Protein AF-A0A7S1Z4M8-F1 (afdb_monomer_lite)

Organism: NCBI:txid49249

Secondary structure (DSSP, 8-state):
----HHHH-SSHHHHHHHHBTS-SEEEEEE-TT--EEEEEESSPB-SEEEEE--SS-EEEEEE-TT---SEEEEPPTT-GGGSEEEETTEEEEETTTTSEEEETTTTT---

InterPro domains:
  IPR006571 TLDc domain [PF07534] (1-107)
  IPR006571 TLDc domain [PS51886] (1-111)

Sequence (111 aa):
LIYRASRDGWQASNFHSKCDNQGPTLTIIHTTGDYIFGGYCDTPWSSAGGYKSSSKAFLFTIKCYSGILPTKMRLRPNNFSYAVCHNGSYGPTFGGGHDICISDMANSNSK

Radius of gyration: 13.35 Å; chains: 1; bounding box: 32×31×30 Å

Foldseek 3Di:
DQDDCVVQHQFLLSQQVRQAPPAKDWDWDADPVRWIKTKTFRDGAHQPWDAAFGDFMWIWTPGDPVPDHTDIGTDDPPFRRRQWTRHSQWHTFGTDVTPDTHGGNNVPDPD

pLDDT: mean 95.16, std 4.78, range [69.69, 98.56]

Structure (mmCIF, N/CA/C/O backbone):
data_AF-A0A7S1Z4M8-F1
#
_entry.id   AF-A0A7S1Z4M8-F1
#
loop_
_atom_site.group_PDB
_atom_site.id
_atom_site.type_symbol
_atom_site.label_atom_id
_atom_site.label_alt_id
_atom_site.label_comp_id
_atom_site.label_asym_id
_atom_site.label_entity_id
_atom_site.label_seq_id
_atom_site.pdbx_PDB_ins_code
_atom_site.Cartn_x
_atom_site.Cartn_y
_atom_site.Cartn_z
_atom_site.occupancy
_atom_site.B_iso_or_equiv
_atom_site.auth_seq_id
_atom_site.auth_comp_id
_atom_site.auth_asym_id
_atom_site.auth_atom_id
_atom_site.pdbx_PDB_model_num
ATOM 1 N N . LEU A 1 1 ? -13.199 0.122 -7.736 1.00 91.00 1 LEU A N 1
ATOM 2 C CA . LEU A 1 1 ? -12.516 -0.433 -6.542 1.00 91.00 1 LEU A CA 1
ATOM 3 C C . LEU A 1 1 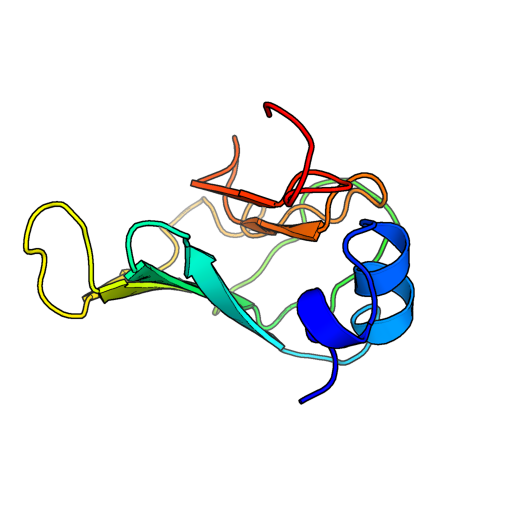? -12.108 -1.870 -6.847 1.00 91.00 1 LEU A C 1
ATOM 5 O O . LEU A 1 1 ? -13.003 -2.682 -7.044 1.00 91.00 1 LEU A O 1
ATOM 9 N N . ILE A 1 2 ? -10.805 -2.160 -6.924 1.00 97.94 2 ILE A N 1
ATOM 10 C CA . ILE A 1 2 ? -10.286 -3.475 -7.358 1.00 97.94 2 ILE A CA 1
ATOM 11 C C . ILE A 1 2 ? -10.147 -4.497 -6.216 1.00 97.94 2 ILE A C 1
ATOM 13 O O . ILE A 1 2 ? -10.273 -5.691 -6.457 1.00 97.94 2 ILE A O 1
ATOM 17 N N . TYR A 1 3 ? -9.981 -4.031 -4.974 1.00 98.56 3 TYR A N 1
ATOM 18 C CA . TYR A 1 3 ? -9.835 -4.869 -3.781 1.00 98.56 3 TYR A CA 1
ATOM 19 C C . TYR A 1 3 ? -10.377 -4.154 -2.534 1.00 98.56 3 TYR A C 1
ATOM 21 O O . TYR A 1 3 ? -10.232 -2.936 -2.398 1.00 98.56 3 TYR A O 1
ATOM 29 N N . ARG A 1 4 ? -11.001 -4.905 -1.625 1.00 98.44 4 ARG A N 1
ATOM 30 C CA . ARG A 1 4 ? -11.387 -4.490 -0.269 1.00 98.44 4 ARG A CA 1
ATOM 31 C C . ARG A 1 4 ? -11.282 -5.694 0.663 1.00 98.44 4 ARG A C 1
ATOM 33 O O . ARG A 1 4 ? -12.080 -6.614 0.526 1.00 98.44 4 ARG A O 1
ATOM 40 N N . ALA A 1 5 ? -10.400 -5.641 1.660 1.00 98.06 5 ALA A N 1
ATOM 41 C CA . ALA A 1 5 ? -10.121 -6.783 2.539 1.00 98.06 5 ALA A CA 1
ATOM 42 C C . ALA A 1 5 ? -11.374 -7.378 3.218 1.00 98.06 5 ALA A C 1
ATOM 44 O O . ALA A 1 5 ? -11.588 -8.585 3.201 1.00 98.06 5 ALA A O 1
ATOM 45 N N . SER A 1 6 ? -12.283 -6.532 3.718 1.00 97.44 6 SER A N 1
ATOM 46 C CA . SER A 1 6 ? -13.533 -6.985 4.352 1.00 97.44 6 SER A CA 1
ATOM 47 C C . SER A 1 6 ? -14.535 -7.669 3.411 1.00 97.44 6 SER A C 1
ATOM 49 O O . SER A 1 6 ? -15.474 -8.296 3.891 1.00 97.44 6 SER A O 1
ATOM 51 N N . ARG A 1 7 ? -14.359 -7.547 2.089 1.00 98.31 7 ARG A N 1
ATOM 52 C CA . ARG A 1 7 ? -15.189 -8.202 1.064 1.00 98.31 7 ARG A CA 1
ATOM 53 C C . ARG A 1 7 ? -14.454 -9.361 0.394 1.00 98.31 7 ARG A C 1
ATOM 55 O O . ARG A 1 7 ? -15.054 -10.396 0.144 1.00 98.31 7 ARG A O 1
ATOM 62 N N . ASP A 1 8 ? -13.184 -9.151 0.066 1.00 98.56 8 ASP A N 1
ATOM 63 C CA . ASP A 1 8 ? -12.397 -10.025 -0.807 1.00 98.56 8 ASP A CA 1
ATOM 64 C C . ASP A 1 8 ? -11.449 -10.957 -0.030 1.00 98.56 8 ASP A C 1
ATOM 66 O O . ASP A 1 8 ? -10.794 -11.795 -0.643 1.00 98.56 8 ASP A O 1
ATOM 70 N N . GLY A 1 9 ? -11.386 -10.828 1.300 1.00 98.31 9 GLY A N 1
ATOM 71 C CA . GLY A 1 9 ? -10.506 -11.599 2.177 1.00 98.31 9 GLY A CA 1
ATOM 72 C C . GLY A 1 9 ? -9.282 -10.806 2.637 1.00 98.31 9 GLY A C 1
ATOM 73 O O . GLY A 1 9 ? -8.878 -9.835 2.003 1.00 98.31 9 GLY A O 1
ATOM 74 N N . TRP A 1 10 ? -8.712 -11.214 3.772 1.00 98.00 10 TRP A N 1
ATOM 75 C CA . TRP A 1 10 ? -7.614 -10.512 4.452 1.00 98.00 10 TRP A CA 1
ATOM 76 C C . TRP A 1 10 ? -6.230 -11.118 4.195 1.00 98.00 10 TRP A C 1
ATOM 78 O O . TRP A 1 10 ? -5.242 -10.613 4.731 1.00 98.00 10 TRP A O 1
ATOM 88 N N . GLN A 1 11 ? -6.141 -12.186 3.399 1.00 98.31 11 GLN A N 1
ATOM 89 C CA . GLN A 1 11 ? -4.851 -12.778 3.057 1.00 98.31 11 GLN A CA 1
ATOM 90 C C . GLN A 1 11 ? -4.106 -11.876 2.069 1.00 98.31 11 GLN A C 1
ATOM 92 O O . GLN A 1 11 ? -4.709 -11.263 1.181 1.00 98.31 11 GLN A O 1
ATOM 97 N N . ALA A 1 12 ? -2.780 -11.850 2.164 1.00 98.19 12 ALA A N 1
ATOM 98 C CA . ALA A 1 12 ? -1.914 -11.196 1.186 1.00 98.19 12 ALA A CA 1
ATOM 99 C C . ALA A 1 12 ? -2.176 -11.734 -0.234 1.00 98.19 12 ALA A C 1
ATOM 101 O O . ALA A 1 12 ? -2.236 -10.974 -1.201 1.00 98.19 12 ALA A O 1
ATOM 102 N N . SER A 1 13 ? -2.454 -13.036 -0.350 1.00 98.44 13 SER A N 1
ATOM 103 C CA . SER A 1 13 ? -2.839 -13.688 -1.606 1.00 98.44 13 SER A CA 1
ATOM 104 C C . SER A 1 13 ? -4.112 -13.091 -2.226 1.00 98.44 13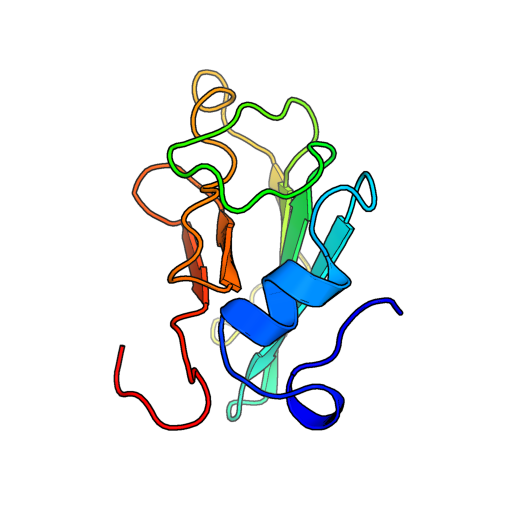 SER A C 1
ATOM 106 O O . SER A 1 13 ? -4.178 -12.939 -3.447 1.00 98.44 13 SER A O 1
ATOM 108 N N . ASN A 1 14 ? -5.103 -12.684 -1.419 1.00 98.56 14 ASN A N 1
ATOM 109 C CA . ASN A 1 14 ? -6.315 -12.032 -1.920 1.00 98.56 14 ASN A CA 1
ATOM 110 C C . ASN A 1 14 ? -5.981 -10.672 -2.540 1.00 98.56 14 ASN A C 1
ATOM 112 O O . ASN A 1 14 ? -6.436 -10.383 -3.648 1.00 98.56 14 ASN A O 1
ATOM 116 N N . PHE A 1 15 ? -5.148 -9.872 -1.866 1.00 98.56 15 PHE A N 1
ATOM 117 C CA . PHE A 1 15 ? -4.649 -8.609 -2.407 1.00 98.56 15 PHE A CA 1
ATOM 118 C C . PHE A 1 15 ? -3.910 -8.825 -3.732 1.00 98.56 15 PHE A C 1
ATOM 120 O O . PHE A 1 15 ? -4.294 -8.230 -4.739 1.00 98.56 15 PHE A O 1
ATOM 127 N N . HIS A 1 16 ? -2.916 -9.715 -3.768 1.00 98.38 16 HIS A N 1
ATOM 128 C CA . HIS A 1 16 ? -2.116 -9.960 -4.972 1.00 98.38 16 HIS A CA 1
ATOM 129 C C . HIS A 1 16 ? -2.958 -10.491 -6.139 1.00 98.38 16 HIS A C 1
ATOM 131 O O . HIS A 1 16 ? -2.806 -10.018 -7.262 1.00 98.38 16 HIS A O 1
ATOM 137 N N . SER A 1 17 ? -3.940 -11.364 -5.882 1.00 98.44 17 SER A N 1
ATOM 138 C CA . SER A 1 17 ? -4.855 -11.861 -6.923 1.00 98.44 17 SER A CA 1
ATOM 139 C C . SER A 1 17 ? -5.692 -10.765 -7.599 1.00 98.44 17 SER A C 1
ATOM 141 O O . SER A 1 17 ? -6.167 -10.948 -8.719 1.00 98.44 17 SER A O 1
ATOM 143 N N . LYS A 1 18 ? -5.901 -9.634 -6.914 1.00 98.50 18 LYS A N 1
ATOM 144 C CA . LYS A 1 18 ? -6.752 -8.527 -7.367 1.00 98.50 18 LYS A CA 1
ATOM 145 C C . LYS A 1 18 ? -5.969 -7.304 -7.827 1.00 98.50 18 LYS A C 1
ATOM 147 O O . LYS A 1 18 ? -6.481 -6.563 -8.659 1.00 98.50 18 LYS A O 1
ATOM 152 N N . CYS A 1 19 ? -4.794 -7.056 -7.257 1.00 98.31 19 CYS A N 1
ATOM 153 C CA . CYS A 1 19 ? -4.049 -5.807 -7.420 1.00 98.31 19 CYS A CA 1
ATOM 154 C C . CYS A 1 19 ? -2.780 -5.952 -8.262 1.00 98.31 19 CYS A C 1
ATOM 156 O O . CYS A 1 19 ? -2.311 -4.940 -8.792 1.00 98.31 19 CYS A O 1
ATOM 158 N N . ASP A 1 20 ? -2.241 -7.164 -8.424 1.00 98.56 20 ASP A N 1
ATOM 159 C CA . ASP A 1 20 ? -1.059 -7.367 -9.260 1.00 98.56 20 ASP A CA 1
ATOM 160 C C . ASP A 1 20 ? -1.348 -6.976 -10.714 1.00 98.56 20 ASP A C 1
ATOM 162 O O . ASP A 1 20 ? -2.403 -7.284 -11.281 1.00 98.56 20 ASP A O 1
ATOM 166 N N . ASN A 1 21 ? -0.388 -6.276 -11.322 1.00 98.25 21 ASN A N 1
ATOM 167 C CA . ASN A 1 21 ? -0.410 -5.820 -12.713 1.00 98.25 21 ASN A CA 1
ATOM 168 C C . ASN A 1 21 ? -1.599 -4.912 -13.101 1.00 98.25 21 ASN A C 1
ATOM 170 O O . ASN A 1 21 ? -1.825 -4.684 -14.286 1.00 98.25 21 ASN A O 1
ATOM 174 N N . GLN A 1 22 ? -2.333 -4.341 -12.138 1.00 97.88 22 GLN A N 1
ATOM 175 C CA . GLN A 1 22 ? -3.494 -3.475 -12.415 1.00 97.88 22 GLN A CA 1
ATOM 176 C C . GLN A 1 22 ? -3.140 -2.010 -12.730 1.00 97.88 22 GLN A C 1
ATOM 178 O O . GLN A 1 22 ? -4.031 -1.177 -12.893 1.00 97.88 22 GLN A O 1
ATOM 183 N N . GLY A 1 23 ? -1.850 -1.673 -12.812 1.00 97.69 23 GLY A N 1
ATOM 184 C CA . GLY A 1 23 ? -1.390 -0.297 -12.997 1.00 97.69 23 GLY A CA 1
ATOM 185 C C . GLY A 1 23 ? -1.233 0.476 -11.679 1.00 97.69 23 GLY A C 1
ATOM 186 O O . GLY A 1 23 ? -1.104 -0.133 -10.615 1.00 97.69 23 GLY A O 1
ATOM 187 N N . PRO A 1 24 ? -1.225 1.821 -11.739 1.00 98.31 24 PRO A N 1
ATOM 188 C CA . PRO A 1 24 ? -1.186 2.675 -10.558 1.00 9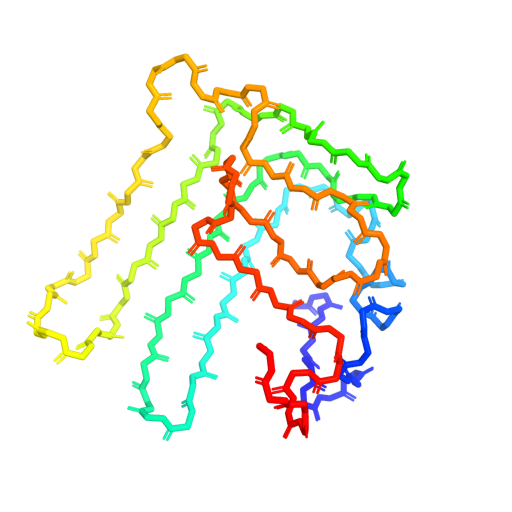8.31 24 PRO A CA 1
ATOM 189 C C . PRO A 1 24 ? -2.344 2.409 -9.595 1.00 98.31 24 PRO A C 1
ATOM 191 O O . PRO A 1 24 ? -3.492 2.260 -10.013 1.00 98.31 24 PRO A O 1
ATOM 194 N N . THR A 1 25 ? -2.069 2.434 -8.294 1.00 98.44 25 THR A N 1
ATOM 195 C CA . THR A 1 25 ? -3.079 2.160 -7.264 1.00 98.44 25 THR A CA 1
ATOM 196 C C . THR A 1 25 ? -3.088 3.216 -6.168 1.00 98.44 25 THR A C 1
ATOM 198 O O . THR A 1 25 ? -2.072 3.835 -5.849 1.00 98.44 25 THR A O 1
ATOM 201 N N . LEU A 1 26 ? -4.270 3.410 -5.583 1.00 98.50 26 LEU A N 1
ATOM 202 C CA . LEU A 1 26 ? -4.474 4.164 -4.353 1.00 98.50 26 LEU A CA 1
ATOM 203 C C . LEU A 1 26 ? -4.934 3.188 -3.269 1.00 98.50 26 LEU A C 1
ATOM 205 O O . LEU A 1 26 ? -6.019 2.614 -3.364 1.00 98.50 26 LEU A O 1
ATOM 209 N N . THR A 1 27 ? -4.113 3.024 -2.241 1.00 98.50 27 THR A N 1
ATOM 210 C CA . THR A 1 27 ? -4.406 2.210 -1.062 1.00 98.50 27 THR A CA 1
ATOM 211 C C . THR A 1 27 ? -5.007 3.096 0.019 1.00 98.50 27 THR A C 1
ATOM 213 O O . THR A 1 27 ? -4.425 4.120 0.372 1.00 98.50 27 THR A O 1
ATOM 216 N N . ILE A 1 28 ? -6.152 2.684 0.566 1.00 98.44 28 ILE A N 1
ATOM 217 C CA . ILE A 1 28 ? -6.812 3.331 1.705 1.00 98.44 28 ILE A CA 1
ATOM 218 C C . ILE A 1 28 ? -6.891 2.311 2.837 1.00 98.44 28 ILE A C 1
ATOM 220 O O . ILE A 1 28 ? -7.416 1.214 2.649 1.00 98.44 28 ILE A O 1
ATOM 224 N N . ILE A 1 29 ? -6.373 2.686 4.000 1.00 97.75 29 ILE A N 1
ATOM 225 C CA . ILE A 1 29 ? -6.354 1.887 5.221 1.00 97.75 29 ILE A CA 1
ATOM 226 C C . ILE A 1 29 ? -7.257 2.581 6.234 1.00 97.75 29 ILE A C 1
ATOM 228 O O . ILE A 1 29 ? -7.103 3.775 6.497 1.00 97.75 29 ILE A O 1
ATOM 232 N N . HIS A 1 30 ? -8.200 1.819 6.783 1.00 96.56 30 HIS A N 1
ATOM 233 C CA . HIS A 1 30 ? -9.089 2.244 7.858 1.00 96.56 30 HIS A CA 1
ATOM 234 C C . HIS A 1 30 ? -8.885 1.316 9.049 1.00 96.56 30 HIS A C 1
ATOM 236 O O . HIS A 1 30 ? -8.965 0.096 8.901 1.00 96.56 30 HIS A O 1
ATOM 242 N N . THR A 1 31 ? -8.558 1.887 10.204 1.00 94.56 31 THR A N 1
ATOM 243 C CA . THR A 1 31 ? -8.260 1.121 11.419 1.00 94.56 31 THR A CA 1
ATOM 244 C C . THR A 1 31 ? -9.462 1.062 12.357 1.00 94.56 31 THR A C 1
ATOM 246 O O . THR A 1 31 ? -10.392 1.859 12.261 1.00 94.56 31 THR A O 1
ATOM 249 N N . THR A 1 32 ? -9.418 0.152 13.331 1.00 92.88 32 THR A N 1
ATOM 250 C CA . THR A 1 32 ? -10.421 0.063 14.409 1.00 92.88 32 THR A CA 1
ATOM 251 C C . THR A 1 32 ? -10.447 1.301 15.310 1.00 92.88 32 THR A C 1
ATOM 253 O O . THR A 1 32 ? -11.484 1.610 15.885 1.00 92.88 32 THR A O 1
ATOM 256 N N . GLY A 1 33 ? -9.335 2.039 15.394 1.00 92.81 33 GLY A N 1
ATOM 257 C CA . GLY A 1 33 ? -9.252 3.352 16.046 1.00 92.81 33 GLY A CA 1
ATOM 258 C C . GLY A 1 33 ? -9.800 4.506 15.199 1.00 92.81 33 GLY A C 1
ATOM 259 O O . GLY A 1 33 ? -9.600 5.664 15.551 1.00 92.81 33 GLY A O 1
ATOM 260 N N . ASP A 1 34 ? -10.450 4.201 14.073 1.00 93.69 34 ASP A N 1
ATOM 261 C CA . ASP A 1 34 ? -11.022 5.161 13.131 1.00 93.69 34 ASP A CA 1
ATOM 262 C C . ASP A 1 34 ? -9.985 6.123 12.521 1.00 93.69 34 ASP A C 1
ATOM 264 O O . ASP A 1 34 ? -10.271 7.285 12.234 1.00 93.69 34 ASP A O 1
ATOM 268 N N . TYR A 1 35 ? -8.756 5.643 12.311 1.00 95.56 35 TYR A N 1
ATOM 269 C CA . TYR A 1 35 ? -7.731 6.372 11.562 1.00 95.56 35 TYR A CA 1
ATOM 270 C C . TYR A 1 35 ? -7.803 6.012 10.086 1.00 95.56 35 TYR A C 1
ATOM 272 O O . TYR A 1 35 ? -8.039 4.858 9.725 1.00 95.56 35 TYR A O 1
ATOM 280 N N . ILE A 1 36 ? -7.571 7.010 9.236 1.00 97.31 36 ILE A N 1
ATOM 281 C CA . ILE A 1 36 ? -7.608 6.871 7.782 1.00 97.31 36 ILE A CA 1
ATOM 282 C C . ILE A 1 36 ? -6.301 7.406 7.216 1.00 97.31 36 ILE A C 1
ATOM 284 O O . ILE A 1 36 ? -5.994 8.597 7.326 1.00 97.31 36 ILE A O 1
ATOM 288 N N . PHE A 1 37 ? -5.538 6.520 6.592 1.00 97.56 37 PHE A N 1
ATOM 289 C CA . PHE A 1 37 ? -4.267 6.822 5.944 1.00 97.56 37 PHE A CA 1
ATOM 290 C C . PHE A 1 37 ? -4.024 5.848 4.792 1.00 97.56 37 PHE A C 1
ATOM 292 O O . PHE A 1 37 ? -4.833 4.960 4.528 1.00 97.56 37 PHE A O 1
ATOM 299 N N . GLY A 1 38 ? -2.931 6.025 4.064 1.00 98.00 38 GLY A N 1
ATOM 300 C CA . GLY A 1 38 ? -2.597 5.124 2.977 1.00 98.00 38 GLY A CA 1
ATOM 301 C C . GLY A 1 38 ? -1.494 5.657 2.090 1.00 98.00 38 GLY A C 1
ATOM 302 O O . GLY A 1 38 ? -0.707 6.517 2.490 1.00 98.00 38 GLY A O 1
ATOM 303 N N . GLY A 1 39 ? -1.451 5.140 0.869 1.00 98.25 39 GLY A N 1
ATOM 304 C CA . GLY A 1 39 ? -0.435 5.505 -0.100 1.00 98.25 39 GLY A CA 1
ATOM 305 C C . GLY A 1 39 ? -0.911 5.346 -1.531 1.00 98.25 39 GLY A C 1
ATOM 306 O O . GLY A 1 39 ? -1.785 4.538 -1.837 1.00 98.25 39 GLY A O 1
ATOM 307 N N . TYR A 1 40 ? -0.325 6.144 -2.409 1.00 98.50 40 TYR A N 1
ATOM 308 C CA . TYR A 1 40 ? -0.426 5.988 -3.852 1.00 98.50 40 TYR A CA 1
ATOM 309 C C . TYR A 1 40 ? 0.891 5.437 -4.383 1.00 98.50 40 TYR A C 1
ATOM 311 O O . TYR A 1 40 ? 1.955 5.831 -3.904 1.00 98.50 40 TYR A O 1
ATOM 319 N N . CYS A 1 41 ? 0.825 4.584 -5.400 1.00 96.75 41 CYS A N 1
ATOM 320 C CA . CYS A 1 41 ? 1.984 4.160 -6.173 1.00 96.75 41 CYS A CA 1
ATOM 321 C C . CYS A 1 41 ? 1.635 4.128 -7.665 1.00 96.75 41 CYS A C 1
ATOM 323 O O . CYS A 1 41 ? 0.563 3.654 -8.040 1.00 96.75 41 CYS A O 1
ATOM 325 N N . ASP A 1 42 ? 2.538 4.624 -8.512 1.00 97.44 42 ASP A N 1
ATOM 326 C CA . ASP A 1 42 ? 2.453 4.510 -9.974 1.00 97.44 42 ASP A CA 1
ATOM 327 C C . ASP A 1 42 ? 3.036 3.199 -10.518 1.00 97.44 42 ASP A C 1
ATOM 329 O O . ASP A 1 42 ? 2.788 2.851 -11.671 1.00 97.44 42 ASP A O 1
ATOM 333 N N . THR A 1 43 ? 3.763 2.453 -9.690 1.00 97.19 43 THR A N 1
ATOM 334 C CA . THR A 1 43 ? 4.326 1.151 -10.046 1.00 97.19 43 THR A CA 1
ATOM 335 C C . THR A 1 43 ? 3.275 0.059 -9.832 1.00 97.19 43 THR A C 1
ATOM 337 O O . THR A 1 43 ? 2.760 -0.065 -8.718 1.00 97.19 43 THR A O 1
ATOM 340 N N . PRO A 1 44 ? 2.931 -0.737 -10.865 1.00 97.94 44 PRO A N 1
ATOM 341 C CA . PRO A 1 44 ? 1.987 -1.840 -10.717 1.00 97.94 44 PRO A CA 1
ATOM 342 C C . PRO A 1 44 ? 2.515 -2.862 -9.717 1.00 97.94 44 PRO A C 1
ATOM 344 O O . PRO A 1 44 ? 3.664 -3.284 -9.843 1.00 97.94 44 PRO A O 1
ATOM 347 N N . TRP A 1 45 ? 1.678 -3.289 -8.770 1.00 98.19 45 TRP A N 1
ATOM 348 C CA . TRP A 1 45 ? 2.050 -4.342 -7.828 1.00 98.19 45 TRP A CA 1
ATOM 349 C C . TRP A 1 45 ? 2.416 -5.636 -8.552 1.00 98.19 45 TRP A C 1
ATOM 351 O O . TRP A 1 45 ? 1.938 -5.933 -9.651 1.00 98.19 45 TRP A O 1
ATOM 361 N N . SER A 1 46 ? 3.272 -6.408 -7.903 1.00 97.44 46 SER A N 1
ATOM 362 C CA . SER A 1 46 ? 3.536 -7.795 -8.238 1.00 97.44 46 SER A CA 1
ATOM 363 C C . SER A 1 46 ? 3.861 -8.555 -6.960 1.00 97.44 46 SER A C 1
ATOM 365 O O . SER A 1 46 ? 4.088 -7.961 -5.908 1.00 97.44 46 SER A O 1
ATOM 367 N N . SER A 1 47 ? 3.939 -9.870 -7.075 1.00 97.12 47 SER A N 1
ATOM 368 C CA . SER A 1 47 ? 4.313 -10.807 -6.013 1.00 97.12 47 SER A CA 1
ATOM 369 C C . SER A 1 47 ? 5.748 -11.333 -6.174 1.00 97.12 47 SER A C 1
ATOM 371 O O . SER A 1 47 ? 6.164 -12.267 -5.493 1.00 97.12 47 SER A O 1
ATOM 373 N N . ALA A 1 48 ? 6.537 -10.718 -7.066 1.00 94.62 48 ALA A N 1
ATOM 374 C CA . ALA A 1 48 ? 7.899 -11.145 -7.409 1.00 94.62 48 ALA A CA 1
ATOM 375 C C . ALA A 1 48 ? 8.949 -10.843 -6.322 1.00 94.62 48 ALA A C 1
ATOM 377 O O . ALA A 1 48 ? 10.126 -11.161 -6.488 1.00 94.62 48 ALA A O 1
ATOM 378 N N . GLY A 1 49 ? 8.552 -10.193 -5.229 1.00 94.38 49 GLY A N 1
ATOM 379 C CA . GLY A 1 49 ? 9.444 -9.819 -4.145 1.00 94.38 49 GLY A CA 1
ATOM 380 C C . GLY A 1 49 ? 10.320 -8.601 -4.434 1.00 94.38 49 GLY A C 1
ATOM 381 O O . GLY A 1 49 ? 10.376 -8.040 -5.538 1.00 94.38 49 GLY A O 1
ATOM 382 N N . GLY A 1 50 ? 11.026 -8.203 -3.375 1.00 95.31 50 GLY A N 1
ATOM 383 C CA . GLY A 1 50 ? 11.964 -7.089 -3.374 1.00 95.31 50 GLY A CA 1
ATOM 384 C C . GLY A 1 50 ? 11.301 -5.715 -3.407 1.00 95.31 50 GLY A C 1
ATOM 385 O O . GLY A 1 50 ? 10.083 -5.567 -3.540 1.00 95.31 50 GLY A O 1
ATOM 386 N N . TYR A 1 51 ? 12.145 -4.698 -3.292 1.00 96.81 51 TYR A N 1
ATOM 387 C CA . TYR A 1 51 ? 11.730 -3.316 -3.452 1.00 96.81 51 TYR A CA 1
ATOM 388 C C . TYR A 1 51 ? 11.609 -2.950 -4.925 1.00 96.81 51 TYR A C 1
ATOM 390 O O . TYR A 1 51 ? 12.393 -3.421 -5.755 1.00 96.81 51 TYR A O 1
ATOM 398 N N . LYS A 1 52 ? 10.633 -2.103 -5.244 1.00 96.81 52 LYS A N 1
ATOM 399 C CA . LYS A 1 52 ? 10.473 -1.510 -6.567 1.00 96.81 52 LYS A CA 1
ATOM 400 C C . LYS A 1 52 ? 10.532 -0.005 -6.486 1.00 96.81 52 LYS A C 1
ATOM 402 O O . LYS A 1 52 ? 10.136 0.621 -5.495 1.00 96.81 52 LYS A O 1
ATOM 407 N N . SER A 1 53 ? 11.034 0.553 -7.580 1.00 96.31 53 SER A N 1
ATOM 408 C CA . SER A 1 53 ? 11.122 1.982 -7.719 1.00 96.31 53 SER A CA 1
ATOM 409 C C . SER A 1 53 ? 9.757 2.592 -7.995 1.00 96.31 53 SER A C 1
ATOM 411 O O . SER A 1 53 ? 8.909 1.974 -8.632 1.00 96.31 53 SER A O 1
ATOM 413 N N . SER A 1 54 ? 9.552 3.818 -7.536 1.00 95.62 54 SER A N 1
ATOM 414 C CA . SER A 1 54 ? 8.451 4.675 -7.965 1.00 95.62 54 SER A CA 1
ATOM 415 C C . SER A 1 54 ? 8.925 6.122 -7.942 1.00 95.62 54 SER A C 1
ATOM 417 O O . SER A 1 54 ? 9.711 6.519 -7.081 1.00 95.62 54 SER A O 1
ATOM 419 N N . SER A 1 55 ? 8.458 6.909 -8.911 1.00 93.25 55 SER A N 1
ATOM 420 C CA . SER A 1 55 ? 8.774 8.339 -9.006 1.00 93.25 55 SER A CA 1
ATOM 421 C C . SER A 1 55 ? 7.653 9.225 -8.464 1.00 93.25 55 SER A C 1
ATOM 423 O O . SER A 1 55 ? 7.881 10.394 -8.150 1.00 93.25 55 SER A O 1
ATOM 425 N N . LYS A 1 56 ? 6.438 8.675 -8.341 1.00 96.00 56 LYS A N 1
ATOM 426 C CA . LYS A 1 56 ? 5.232 9.423 -7.968 1.00 96.00 56 LYS A CA 1
ATOM 427 C C . LYS A 1 56 ? 4.556 8.894 -6.711 1.00 96.00 56 LYS A C 1
ATOM 429 O O . LYS A 1 56 ? 3.527 9.456 -6.338 1.00 96.00 56 LYS A O 1
ATOM 434 N N . ALA A 1 57 ? 5.091 7.863 -6.054 1.00 96.94 57 ALA A N 1
ATOM 435 C CA . ALA A 1 57 ? 4.512 7.381 -4.812 1.00 96.94 57 ALA A CA 1
ATOM 436 C C . ALA A 1 57 ? 4.530 8.459 -3.724 1.00 96.94 57 ALA A C 1
ATOM 438 O O . ALA A 1 57 ? 5.402 9.332 -3.638 1.00 96.94 57 ALA A O 1
ATOM 439 N N . PHE A 1 58 ? 3.509 8.400 -2.889 1.00 97.56 58 PHE A N 1
ATOM 440 C CA . PHE A 1 58 ? 3.377 9.250 -1.723 1.00 97.56 58 PHE A CA 1
ATOM 441 C C . PHE A 1 58 ? 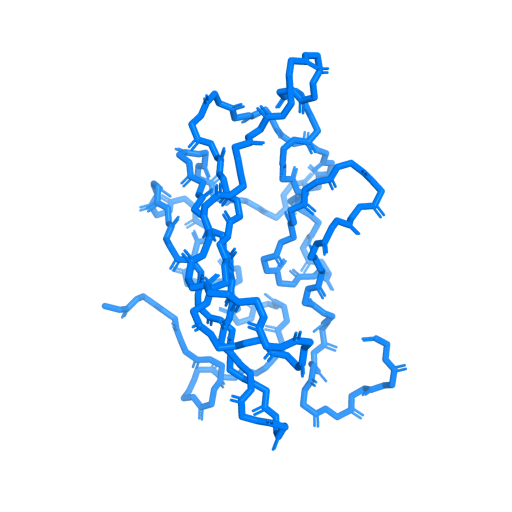2.511 8.545 -0.696 1.00 97.56 58 PHE A C 1
ATOM 443 O O . PHE A 1 58 ? 1.618 7.774 -1.050 1.00 97.56 58 PHE A O 1
ATOM 450 N N . LEU A 1 59 ? 2.738 8.872 0.567 1.00 97.81 59 LEU A N 1
ATOM 451 C CA . LEU A 1 59 ? 1.844 8.509 1.651 1.00 97.81 59 LEU A CA 1
ATOM 452 C C . LEU A 1 59 ? 0.898 9.662 1.944 1.00 97.81 59 LEU A C 1
ATOM 454 O O . LEU A 1 59 ? 1.159 10.820 1.603 1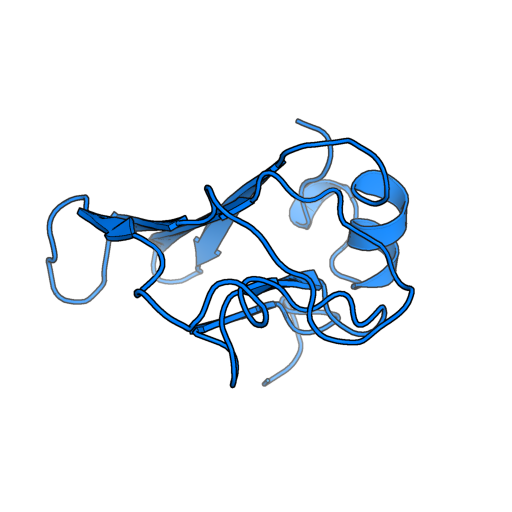.00 97.81 59 LEU A O 1
ATOM 458 N N . PHE A 1 60 ? -0.214 9.356 2.588 1.00 97.50 60 PHE A N 1
ATOM 459 C CA . PHE A 1 60 ? -1.126 10.370 3.078 1.00 97.50 60 PHE A CA 1
ATOM 460 C C . PHE A 1 60 ? -1.784 9.934 4.380 1.00 97.50 60 PHE A C 1
ATOM 462 O O . PHE A 1 60 ? -1.943 8.747 4.655 1.00 97.50 60 PHE A O 1
ATOM 469 N N . THR A 1 61 ? -2.221 10.917 5.156 1.00 96.62 61 THR A N 1
ATOM 470 C CA . THR A 1 61 ? -3.174 10.730 6.250 1.00 96.62 61 THR A CA 1
ATOM 471 C C . THR A 1 61 ? -4.352 11.675 6.046 1.00 96.62 61 THR A C 1
ATOM 473 O O . THR A 1 61 ? -4.174 12.770 5.516 1.00 96.62 61 THR A O 1
ATOM 476 N N . ILE A 1 62 ? -5.551 11.228 6.409 1.00 96.12 62 ILE A N 1
ATOM 477 C CA . ILE A 1 62 ? -6.801 12.004 6.391 1.00 96.12 62 ILE A CA 1
ATOM 478 C C . ILE A 1 62 ? -7.303 12.173 7.824 1.00 96.12 62 ILE A C 1
ATOM 480 O O . ILE A 1 62 ? -7.698 13.266 8.216 1.00 96.12 62 ILE A O 1
ATOM 484 N N . LYS A 1 63 ? -7.264 11.088 8.605 1.00 94.50 63 LYS A N 1
ATOM 485 C CA . LYS A 1 63 ? -7.626 11.078 10.020 1.00 94.50 63 LYS A CA 1
ATOM 486 C C . LYS A 1 63 ? -6.516 10.389 10.805 1.00 94.50 63 LYS A C 1
ATOM 488 O O . LYS A 1 63 ? -6.291 9.193 10.632 1.00 94.50 63 LYS A O 1
ATOM 493 N N . CYS A 1 64 ? -5.810 11.157 11.629 1.00 87.88 64 CYS A N 1
ATOM 494 C CA . CYS A 1 64 ? -4.627 10.725 12.369 1.00 87.88 64 CYS A CA 1
ATOM 495 C C . CYS A 1 64 ? -4.865 10.807 13.882 1.00 87.88 64 CYS A C 1
ATOM 497 O O . CYS A 1 64 ? -5.536 11.727 14.347 1.00 87.88 64 CYS A O 1
ATOM 499 N N . TYR A 1 65 ? -4.268 9.888 14.647 1.00 79.88 65 TYR A N 1
ATOM 500 C CA . TYR A 1 65 ? -4.339 9.888 16.112 1.00 79.88 65 TYR A CA 1
ATOM 501 C C . TYR A 1 65 ? -3.826 11.188 16.740 1.00 79.88 65 TYR A C 1
ATOM 503 O O . TYR A 1 65 ? -4.420 11.708 17.676 1.00 79.88 65 TYR A O 1
ATOM 511 N N . SER A 1 66 ? -2.740 11.744 16.206 1.00 81.38 66 SER A N 1
ATOM 512 C CA . SER A 1 66 ? -2.061 12.914 16.770 1.00 81.38 66 SER A CA 1
ATOM 513 C C . SER A 1 66 ? -2.682 14.256 16.363 1.00 81.38 66 SER A C 1
ATOM 515 O O . SER A 1 66 ? -2.048 15.295 16.530 1.00 81.38 66 SER A O 1
ATOM 517 N N . GLY A 1 67 ? -3.891 14.259 15.787 1.00 82.12 67 GLY A N 1
ATOM 518 C CA . GLY A 1 67 ? -4.554 15.487 15.331 1.00 82.12 67 GLY A CA 1
ATOM 519 C C . GLY A 1 67 ? -3.885 16.147 14.121 1.00 82.12 67 GLY A C 1
ATOM 520 O O . GLY A 1 67 ? -4.169 17.303 13.812 1.00 82.12 67 GLY A O 1
ATOM 521 N N . ILE A 1 68 ? -2.998 15.428 13.425 1.00 87.62 68 ILE A N 1
ATOM 522 C CA . ILE A 1 68 ? -2.383 15.908 12.186 1.00 87.62 68 ILE A CA 1
ATOM 523 C C . ILE A 1 68 ? -3.483 16.116 11.141 1.00 87.62 68 ILE A C 1
ATOM 525 O O . ILE A 1 68 ? -4.258 15.201 10.847 1.00 87.62 68 ILE A O 1
ATOM 529 N N . LEU A 1 69 ? -3.531 17.327 10.579 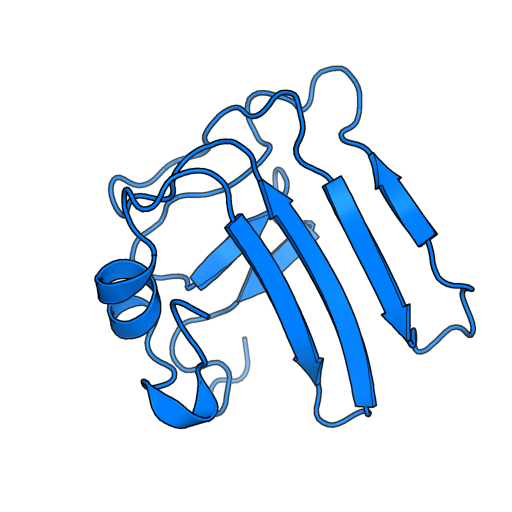1.00 93.31 69 LEU A N 1
ATOM 530 C CA . LEU A 1 69 ? -4.415 17.667 9.466 1.00 93.31 69 LEU A CA 1
ATOM 531 C C . LEU A 1 69 ? -4.142 16.758 8.261 1.00 93.31 69 LEU A C 1
ATOM 533 O O . LEU A 1 69 ? -3.020 16.264 8.118 1.00 93.31 69 LEU A O 1
ATOM 537 N N . PRO A 1 70 ? -5.114 16.579 7.349 1.00 96.12 70 PRO A N 1
ATOM 538 C CA . PRO A 1 70 ? -4.894 15.824 6.127 1.00 96.12 70 PRO A CA 1
ATOM 539 C C . PRO A 1 70 ? -3.596 16.239 5.425 1.00 96.12 70 PRO A C 1
ATOM 541 O O . PRO A 1 70 ? -3.436 17.383 5.000 1.00 96.12 70 PRO A O 1
ATOM 544 N N . THR A 1 71 ? -2.643 15.313 5.342 1.00 96.56 71 THR A N 1
ATOM 545 C CA . THR A 1 71 ? -1.265 15.606 4.931 1.00 96.56 71 THR A CA 1
ATOM 546 C C . THR A 1 71 ? -0.819 14.615 3.876 1.00 96.56 71 THR A C 1
ATOM 548 O O . THR A 1 71 ? -1.004 13.407 4.023 1.00 96.56 71 THR A O 1
ATOM 551 N N . LYS A 1 72 ? -0.182 15.132 2.823 1.00 97.19 72 LYS A N 1
ATOM 552 C CA . LYS A 1 72 ? 0.477 14.350 1.776 1.00 97.19 72 LYS A CA 1
ATOM 553 C C . LYS A 1 72 ? 1.984 14.332 2.019 1.00 97.19 72 LYS A C 1
ATOM 555 O O . LYS A 1 72 ? 2.635 15.371 1.981 1.00 97.19 72 LYS A O 1
ATOM 560 N N . MET A 1 73 ? 2.540 13.144 2.201 1.00 96.06 73 MET A N 1
ATOM 561 C CA . MET A 1 73 ? 3.959 12.900 2.441 1.00 96.06 73 MET A CA 1
ATOM 562 C C . MET A 1 73 ? 4.596 12.375 1.155 1.00 96.06 73 MET A C 1
ATOM 564 O O . MET A 1 73 ? 4.353 11.246 0.732 1.00 96.06 73 MET A O 1
ATOM 568 N N . ARG A 1 74 ? 5.377 13.226 0.489 1.00 95.69 74 ARG A N 1
ATOM 569 C CA . ARG A 1 74 ? 6.046 12.879 -0.771 1.00 95.69 74 ARG A CA 1
ATOM 570 C C . ARG A 1 74 ? 7.226 11.940 -0.520 1.00 95.69 74 ARG A C 1
ATOM 572 O O . ARG A 1 74 ? 7.869 12.025 0.526 1.00 95.69 74 ARG A O 1
ATOM 579 N N . LEU A 1 75 ? 7.537 11.107 -1.513 1.00 93.00 75 LEU A N 1
ATOM 580 C CA . LEU A 1 75 ? 8.799 10.372 -1.569 1.00 93.00 75 LEU A CA 1
ATOM 581 C C . LEU A 1 75 ? 9.987 11.308 -1.323 1.00 93.00 75 LEU A C 1
ATOM 583 O O . LEU A 1 75 ? 10.071 12.399 -1.895 1.00 93.00 75 LEU A O 1
ATOM 587 N N . ARG A 1 76 ? 10.915 10.861 -0.476 1.00 90.38 76 ARG A N 1
ATOM 588 C CA . ARG A 1 76 ? 12.163 11.583 -0.233 1.00 90.38 76 ARG A CA 1
ATOM 589 C C . ARG A 1 76 ? 13.108 11.401 -1.425 1.00 90.38 76 ARG A C 1
ATOM 591 O O . ARG A 1 76 ? 13.167 10.295 -1.975 1.00 90.38 76 ARG A O 1
ATOM 598 N N . PRO A 1 77 ? 13.888 12.434 -1.789 1.00 82.75 77 PRO A N 1
ATOM 599 C CA . PRO A 1 77 ? 15.007 12.263 -2.707 1.00 82.75 77 PRO A CA 1
ATOM 600 C C . PRO A 1 77 ? 15.891 11.091 -2.252 1.00 82.75 77 PRO A C 1
ATOM 602 O O . PRO A 1 77 ? 16.086 10.902 -1.053 1.00 82.75 77 PRO A O 1
ATOM 605 N N . ASN A 1 78 ? 16.395 10.303 -3.204 1.00 83.50 78 ASN A N 1
ATOM 606 C CA . ASN A 1 78 ? 17.205 9.086 -3.001 1.00 83.50 78 ASN A CA 1
ATOM 607 C C . ASN A 1 78 ? 16.459 7.824 -2.525 1.00 83.50 78 ASN A C 1
ATOM 609 O O . ASN A 1 78 ? 17.037 6.742 -2.580 1.00 83.50 78 ASN A O 1
ATOM 613 N N . ASN A 1 79 ? 15.174 7.905 -2.162 1.00 85.81 79 ASN A N 1
ATOM 614 C CA . ASN A 1 79 ? 14.391 6.730 -1.745 1.00 85.81 79 ASN A CA 1
ATOM 615 C C . ASN A 1 79 ? 13.526 6.133 -2.861 1.00 85.81 79 ASN A C 1
ATOM 617 O O . ASN A 1 79 ? 12.743 5.219 -2.608 1.00 85.81 79 ASN A O 1
ATOM 621 N N . PHE A 1 80 ? 13.676 6.614 -4.099 1.00 90.19 80 PHE A N 1
ATOM 622 C CA . PHE A 1 80 ? 12.858 6.164 -5.224 1.00 90.19 80 PHE A CA 1
ATOM 623 C C . PHE A 1 80 ? 12.915 4.655 -5.410 1.00 90.19 80 PHE A C 1
ATOM 625 O O . PHE A 1 80 ? 11.862 4.069 -5.597 1.00 90.19 80 PHE A O 1
ATOM 632 N N . SER A 1 81 ? 14.092 4.027 -5.293 1.00 93.56 81 SER A N 1
ATOM 633 C CA . SER A 1 81 ? 14.295 2.578 -5.476 1.00 93.56 81 SER A CA 1
ATOM 634 C C . SER A 1 81 ? 13.670 1.698 -4.390 1.00 93.56 81 SER A C 1
ATOM 636 O O . SER A 1 81 ? 13.516 0.500 -4.602 1.00 93.56 81 SER A O 1
ATOM 638 N N . TYR A 1 82 ? 13.300 2.286 -3.250 1.00 95.44 82 TYR A N 1
ATOM 639 C CA . TYR A 1 82 ? 12.727 1.599 -2.090 1.00 95.44 82 TYR A CA 1
ATOM 640 C C . TYR A 1 82 ? 11.301 2.080 -1.797 1.00 95.44 82 TYR A C 1
ATOM 642 O O . TYR A 1 82 ? 10.854 2.072 -0.654 1.00 95.44 82 TYR A O 1
ATOM 650 N N . ALA A 1 83 ? 10.586 2.544 -2.824 1.00 96.25 83 ALA A N 1
ATOM 651 C CA . ALA A 1 83 ? 9.287 3.179 -2.653 1.00 96.25 83 ALA A CA 1
ATOM 652 C C . ALA A 1 83 ? 8.187 2.199 -2.225 1.00 96.25 83 ALA A C 1
ATOM 654 O O . ALA A 1 83 ? 7.344 2.557 -1.403 1.00 96.25 83 ALA A O 1
ATOM 655 N N . VAL A 1 84 ? 8.194 0.977 -2.762 1.00 97.31 84 VAL A N 1
ATOM 656 C CA . VAL A 1 84 ? 7.229 -0.083 -2.431 1.00 97.31 84 VAL A CA 1
ATOM 657 C C . VAL A 1 84 ? 7.905 -1.450 -2.376 1.00 97.31 84 VAL A C 1
ATOM 659 O O . VAL A 1 84 ? 8.915 -1.670 -3.043 1.00 97.31 84 VAL A O 1
ATOM 662 N N . CYS A 1 85 ? 7.360 -2.375 -1.586 1.00 97.38 85 CYS A N 1
ATOM 663 C CA . CYS A 1 85 ? 7.836 -3.758 -1.483 1.00 97.38 85 CYS A CA 1
ATOM 664 C C . CYS A 1 85 ? 6.793 -4.717 -2.066 1.00 97.38 85 CYS A C 1
ATOM 666 O O . CYS A 1 85 ? 5.617 -4.633 -1.730 1.00 97.38 85 CYS A O 1
ATOM 668 N N . HIS A 1 86 ? 7.231 -5.617 -2.945 1.00 97.44 86 HIS A N 1
ATOM 669 C CA . HIS A 1 86 ? 6.384 -6.527 -3.730 1.00 97.44 86 HIS A CA 1
ATOM 670 C C . HIS A 1 86 ? 6.427 -7.968 -3.199 1.00 97.44 86 HIS A C 1
ATOM 672 O O . HIS A 1 86 ? 6.341 -8.936 -3.954 1.00 97.44 86 HIS A O 1
ATOM 678 N N . ASN A 1 87 ? 6.673 -8.138 -1.900 1.00 96.56 87 ASN A N 1
ATOM 679 C CA . ASN A 1 87 ? 6.705 -9.462 -1.292 1.00 96.56 87 ASN A CA 1
ATOM 680 C C . ASN A 1 87 ? 5.286 -10.040 -1.220 1.00 96.56 87 ASN A C 1
ATOM 682 O O . ASN A 1 87 ? 4.445 -9.480 -0.527 1.00 96.56 87 ASN A O 1
ATOM 686 N N . GLY A 1 88 ? 5.072 -11.181 -1.885 1.00 97.25 88 GLY A N 1
ATOM 687 C CA . GLY A 1 88 ? 3.783 -11.878 -1.954 1.00 97.25 88 GLY A CA 1
ATOM 688 C C . GLY A 1 88 ? 3.182 -12.293 -0.605 1.00 97.25 88 GLY A C 1
ATOM 689 O O . GLY A 1 88 ? 1.996 -12.602 -0.534 1.00 97.25 88 GLY A O 1
ATOM 690 N N . SER A 1 89 ? 3.988 -12.307 0.460 1.00 96.31 89 SER A N 1
ATOM 691 C CA . SER A 1 89 ? 3.552 -12.616 1.827 1.00 96.31 89 SER A CA 1
ATOM 692 C C . SER A 1 89 ? 2.977 -11.411 2.580 1.00 96.31 89 SER A C 1
ATOM 694 O O . SER A 1 89 ? 2.574 -11.557 3.733 1.00 96.31 89 SER A O 1
ATOM 696 N N . TYR A 1 90 ? 2.957 -10.224 1.972 1.00 96.62 90 TYR A N 1
ATOM 697 C CA . TYR A 1 90 ? 2.368 -9.012 2.538 1.00 96.62 90 TYR A CA 1
ATOM 698 C C . TYR A 1 90 ? 1.327 -8.430 1.584 1.00 96.62 90 TYR A C 1
ATOM 700 O O . TYR A 1 90 ? 1.327 -8.701 0.391 1.00 96.62 90 TYR A O 1
ATOM 708 N N . GLY A 1 91 ? 0.428 -7.610 2.113 1.00 97.44 91 GLY A N 1
ATOM 709 C CA . GLY A 1 91 ? -0.404 -6.737 1.301 1.00 97.44 91 GLY A CA 1
ATOM 710 C C . GLY A 1 91 ? 0.377 -5.503 0.815 1.00 97.44 91 GLY A C 1
ATOM 711 O O . GLY A 1 91 ? 1.605 -5.529 0.678 1.00 97.44 91 GLY A O 1
ATOM 712 N N . PRO A 1 92 ? -0.307 -4.370 0.581 1.00 97.75 92 PRO A N 1
ATOM 713 C CA . PRO A 1 92 ? 0.355 -3.158 0.112 1.00 97.75 92 PRO A CA 1
ATOM 714 C C . PRO A 1 92 ? 1.397 -2.671 1.129 1.00 97.75 92 PRO A C 1
ATOM 716 O O . PRO A 1 92 ? 1.078 -2.430 2.295 1.00 97.75 92 PRO A O 1
ATOM 719 N N . THR A 1 93 ? 2.638 -2.504 0.665 1.00 98.00 93 THR A N 1
ATOM 720 C CA . THR A 1 93 ? 3.788 -2.141 1.502 1.00 98.00 93 THR A CA 1
ATOM 721 C C . THR A 1 93 ? 4.576 -0.992 0.876 1.00 98.00 93 THR A C 1
ATOM 723 O O . THR A 1 93 ? 4.998 -1.082 -0.278 1.00 98.00 93 THR A O 1
ATOM 726 N N . PHE A 1 94 ? 4.802 0.079 1.638 1.00 97.81 94 PHE A N 1
ATOM 727 C CA . PHE A 1 94 ? 5.438 1.322 1.193 1.00 97.81 94 PHE A CA 1
ATOM 728 C C . PHE A 1 94 ? 6.672 1.659 2.034 1.00 97.81 94 PHE A C 1
ATOM 730 O O . PHE A 1 94 ? 6.672 1.448 3.245 1.00 97.81 94 PHE A O 1
ATOM 737 N N . GLY A 1 95 ? 7.682 2.250 1.397 1.00 95.94 95 GLY A N 1
ATOM 738 C CA . GLY A 1 95 ? 8.891 2.767 2.040 1.00 95.94 95 GLY A CA 1
ATOM 739 C C . GLY A 1 95 ? 9.955 1.707 2.343 1.00 95.94 95 GLY A C 1
ATOM 740 O O . GLY A 1 95 ? 9.658 0.543 2.629 1.00 95.94 95 GLY A O 1
ATOM 741 N N . GLY A 1 96 ? 11.223 2.127 2.292 1.00 90.62 96 GLY A N 1
ATOM 742 C CA . GLY A 1 96 ? 12.377 1.303 2.650 1.00 90.62 96 GLY A CA 1
ATOM 743 C C . GLY A 1 96 ? 12.442 1.099 4.160 1.00 90.62 96 GLY A C 1
ATOM 744 O O . GLY A 1 96 ? 12.443 2.073 4.903 1.00 90.62 96 GLY A O 1
ATOM 745 N N . GLY A 1 97 ? 12.467 -0.155 4.615 1.00 87.94 97 GLY A N 1
ATOM 746 C CA . GLY A 1 97 ? 12.283 -0.473 6.039 1.00 87.94 97 GLY A CA 1
ATOM 747 C C . GLY A 1 97 ? 10.822 -0.406 6.511 1.00 87.94 97 GLY A C 1
ATOM 748 O O . GLY A 1 97 ? 10.572 -0.640 7.686 1.00 87.94 97 GLY A O 1
ATOM 749 N N . HIS A 1 98 ? 9.889 -0.170 5.581 1.00 89.06 98 HIS A N 1
ATOM 750 C CA . HIS A 1 98 ? 8.432 -0.131 5.739 1.00 89.06 98 HIS A CA 1
ATOM 751 C C . HIS A 1 98 ? 7.895 1.036 6.582 1.00 89.06 98 HIS A C 1
ATOM 753 O O . HIS A 1 98 ? 7.808 0.962 7.802 1.00 89.06 98 HIS A O 1
ATOM 759 N N . ASP A 1 99 ? 7.426 2.083 5.900 1.00 95.19 99 ASP A N 1
ATOM 760 C CA . ASP A 1 99 ? 6.603 3.142 6.503 1.00 95.19 99 ASP A CA 1
ATOM 761 C C . ASP A 1 99 ? 5.153 2.661 6.714 1.00 95.19 99 ASP A C 1
ATOM 763 O O . ASP A 1 99 ? 4.486 3.027 7.679 1.00 95.19 99 ASP A O 1
ATOM 767 N N . ILE A 1 100 ? 4.657 1.833 5.786 1.00 96.56 100 ILE A N 1
ATOM 768 C CA . ILE A 1 100 ? 3.381 1.115 5.876 1.00 96.56 100 ILE A CA 1
ATOM 769 C C . ILE A 1 100 ? 3.632 -0.322 5.431 1.00 96.56 100 ILE A C 1
ATOM 771 O O . ILE A 1 100 ? 4.161 -0.537 4.342 1.00 96.56 100 ILE A O 1
ATOM 775 N N . CYS A 1 101 ? 3.190 -1.292 6.226 1.00 97.06 101 CYS A N 1
ATOM 776 C CA . CYS A 1 101 ? 3.148 -2.705 5.863 1.00 97.06 101 CYS A CA 1
ATOM 777 C C . CYS A 1 101 ? 1.811 -3.286 6.326 1.00 97.06 101 CYS A C 1
ATOM 779 O O . CYS A 1 101 ? 1.467 -3.167 7.500 1.00 97.06 101 CYS A O 1
ATOM 781 N N . ILE A 1 102 ? 1.049 -3.884 5.409 1.00 97.31 102 ILE A N 1
ATOM 782 C CA . ILE A 1 102 ? -0.157 -4.637 5.764 1.00 97.31 102 ILE A CA 1
ATOM 783 C C . ILE A 1 102 ? 0.204 -6.117 5.807 1.00 97.31 102 ILE A C 1
ATOM 785 O O . ILE A 1 102 ? 0.398 -6.746 4.769 1.00 97.31 102 ILE A O 1
ATOM 789 N N . SER A 1 103 ? 0.300 -6.660 7.016 1.00 96.75 103 SER A N 1
ATOM 790 C CA . SER A 1 103 ? 0.604 -8.068 7.270 1.00 96.75 103 SER A CA 1
ATOM 791 C C . SER A 1 103 ? -0.468 -9.010 6.690 1.00 96.75 103 SER A C 1
ATOM 793 O O . SER A 1 103 ? -1.647 -8.661 6.618 1.00 96.75 103 SER A O 1
ATOM 795 N N . ASP A 1 104 ? -0.083 -10.231 6.309 1.00 97.69 104 ASP A N 1
ATOM 796 C CA . ASP A 1 104 ? -1.033 -11.290 5.931 1.00 97.69 104 ASP A CA 1
ATOM 797 C C . ASP A 1 104 ? -2.016 -11.581 7.070 1.00 97.69 104 ASP A C 1
ATOM 799 O O . ASP A 1 104 ? -1.583 -11.778 8.203 1.00 97.69 104 ASP A O 1
ATOM 803 N N . MET A 1 105 ? -3.323 -11.617 6.795 1.00 97.19 105 MET A N 1
ATOM 804 C CA . MET A 1 105 ? -4.363 -11.770 7.823 1.00 97.19 105 MET A CA 1
ATOM 805 C C . MET A 1 105 ? -4.368 -10.619 8.850 1.00 97.19 105 MET A C 1
ATOM 807 O O . MET A 1 105 ? -4.520 -10.841 10.054 1.00 97.19 105 MET A O 1
ATOM 811 N N . ALA A 1 106 ? -4.211 -9.371 8.382 1.00 95.44 106 ALA A N 1
ATOM 812 C CA . ALA A 1 106 ? -4.138 -8.154 9.212 1.00 95.44 106 ALA A CA 1
ATOM 813 C C . ALA A 1 106 ? -5.329 -7.924 10.164 1.00 95.44 106 ALA A C 1
ATOM 815 O O . ALA A 1 106 ? -5.249 -7.088 11.059 1.00 95.44 106 ALA A O 1
ATOM 816 N N . ASN A 1 107 ? -6.444 -8.633 9.987 1.00 95.44 107 ASN A N 1
ATOM 817 C CA . ASN A 1 107 ? -7.583 -8.577 10.901 1.00 95.44 107 ASN A CA 1
ATOM 818 C C . ASN A 1 107 ? -7.441 -9.473 12.140 1.00 95.44 107 ASN A C 1
ATOM 820 O O . ASN A 1 107 ? -8.251 -9.346 13.054 1.00 95.44 107 ASN A O 1
ATOM 824 N N . SER A 1 108 ? -6.492 -10.412 12.156 1.00 95.06 108 SER A N 1
ATOM 825 C CA . SER A 1 108 ? -6.371 -11.411 13.227 1.00 95.06 108 SER A CA 1
ATOM 826 C C . SER A 1 108 ? -4.945 -11.669 13.705 1.00 95.06 108 SER A C 1
ATOM 828 O O . SER A 1 108 ? -4.770 -12.300 14.744 1.00 95.06 108 SER A O 1
ATOM 830 N N . ASN A 1 109 ? -3.925 -11.243 12.961 1.00 90.44 109 ASN A N 1
ATOM 831 C CA . ASN A 1 109 ? -2.543 -11.356 13.419 1.00 90.44 109 ASN A CA 1
ATOM 832 C C . ASN A 1 109 ? -2.190 -10.241 14.427 1.00 90.44 109 ASN A C 1
ATOM 834 O O . ASN A 1 109 ? -2.934 -9.279 14.608 1.00 90.44 109 ASN A O 1
ATOM 838 N N . SER A 1 110 ? -1.034 -10.376 15.075 1.00 84.75 110 SER A N 1
ATOM 839 C CA . SER A 1 110 ? -0.491 -9.387 16.015 1.00 84.75 110 SER A CA 1
ATOM 840 C C . SER A 1 110 ? 0.734 -8.642 15.461 1.00 84.75 110 SER A C 1
ATOM 842 O O . SER A 1 110 ? 1.589 -8.234 16.247 1.00 84.75 110 SER A O 1
ATOM 844 N N . LYS A 1 111 ? 0.887 -8.576 14.131 1.00 69.69 111 LYS A N 1
ATOM 845 C CA . LYS A 1 111 ? 2.068 -8.034 13.443 1.00 69.69 111 LYS A CA 1
ATOM 846 C C . LYS A 1 111 ? 1.785 -6.697 12.779 1.00 69.69 111 LYS A C 1
ATOM 848 O O . LYS A 1 111 ? 0.912 -6.668 11.883 1.00 69.69 111 LYS A O 1
#